Protein AF-A0A023BNR2-F1 (afdb_monomer_lite)

Sequence (180 aa):
MPTQGVTTRSQDDKINTIKATVLSVEEILIMPDDYLTTVLTVKTKTNDTLVFVDMDGFEKLVNKEITITYRLKSNQKKLIVCFDCTSYTKPIELANITSIASKIDFKLLKLKEYQEDEYITTASSLIMHTKDDKVEHFYTNIFDLIEDSTKMKSAFFNYGIITEYTPELLNRDELRLLLE

pLDDT: mean 76.31, std 17.32, range [26.5, 95.81]

Secondary structure (DSSP, 8-state):
---------SSTT-EEEEEEEEEEEEEEEETTTTEEEEEEEEEETTS-EEEESS-TT-GGGTT-EEEEEEEEEEEEEEEEEESS-TT--S-----SS----PPEEEEEEEEEEEEE-SS-TT-EEEEEEETTS-EEEEEE--HHHHHTHHHHHHS-EEEEEEEEEEEEES-HHHHHTT--

Structure (mmCIF, N/CA/C/O backbone):
data_AF-A0A023BNR2-F1
#
_entry.id   AF-A0A023BNR2-F1
#
loop_
_atom_site.group_PDB
_atom_site.id
_atom_site.type_symbol
_atom_site.label_atom_id
_atom_site.label_alt_id
_atom_site.label_comp_id
_atom_site.label_asym_id
_atom_site.label_entity_id
_atom_site.label_seq_id
_atom_site.pdbx_PDB_ins_code
_atom_site.Cartn_x
_atom_site.Cartn_y
_atom_site.Cartn_z
_atom_site.occupancy
_atom_site.B_iso_or_equiv
_atom_site.auth_seq_id
_atom_site.auth_comp_id
_atom_site.auth_asym_id
_atom_site.auth_atom_id
_atom_site.pdbx_PDB_model_num
ATOM 1 N N . MET A 1 1 ? -6.375 28.970 -29.245 1.00 34.97 1 MET A N 1
ATOM 2 C CA . MET A 1 1 ? -7.452 28.141 -28.659 1.00 34.97 1 MET A CA 1
ATOM 3 C C . MET A 1 1 ? -6.871 27.433 -27.445 1.00 34.97 1 MET A C 1
ATOM 5 O O . MET A 1 1 ? -5.843 26.791 -27.620 1.00 34.97 1 MET A O 1
ATOM 9 N N . PRO A 1 2 ? -7.416 27.610 -26.232 1.00 31.81 2 PRO A N 1
ATOM 10 C CA . PRO A 1 2 ? -6.855 26.996 -25.037 1.00 31.81 2 PRO A CA 1
ATOM 11 C C . PRO A 1 2 ? -7.392 25.567 -24.898 1.00 31.81 2 PRO A C 1
ATOM 13 O O . PRO A 1 2 ? -8.592 25.364 -24.729 1.00 31.81 2 PRO A O 1
ATOM 16 N N . THR A 1 3 ? -6.515 24.569 -24.981 1.00 29.14 3 THR A N 1
ATOM 17 C CA . THR A 1 3 ? -6.829 23.198 -24.566 1.00 29.14 3 THR A CA 1
ATOM 18 C C . THR A 1 3 ? -6.756 23.121 -23.049 1.00 29.14 3 THR A C 1
ATOM 20 O O . THR A 1 3 ? -5.714 23.362 -22.442 1.00 29.14 3 THR A O 1
ATOM 23 N N . GLN A 1 4 ? -7.915 22.841 -22.463 1.00 28.72 4 GLN A N 1
ATOM 24 C CA . GLN A 1 4 ? -8.148 22.658 -21.040 1.00 28.72 4 GLN A CA 1
ATOM 25 C C . GLN A 1 4 ? -7.232 21.564 -20.481 1.00 28.72 4 GLN A C 1
ATOM 27 O O . GLN A 1 4 ? -7.155 20.462 -21.025 1.00 28.72 4 GLN A O 1
ATOM 32 N N . GLY A 1 5 ? -6.542 21.889 -19.387 1.00 26.64 5 GLY A N 1
ATOM 33 C CA . GLY A 1 5 ? -5.801 20.923 -18.591 1.00 26.64 5 GLY A CA 1
ATOM 34 C C . GLY A 1 5 ? -6.758 19.882 -18.022 1.00 26.64 5 GLY A C 1
ATOM 35 O O . GLY A 1 5 ? -7.733 20.222 -17.354 1.00 26.64 5 GLY A O 1
ATOM 36 N N . VAL A 1 6 ? -6.475 18.614 -18.302 1.00 26.50 6 VAL A N 1
ATOM 37 C CA . VAL A 1 6 ? -7.151 17.483 -17.672 1.00 26.50 6 VAL A CA 1
ATOM 38 C C . VAL A 1 6 ? -6.765 17.492 -16.195 1.00 26.50 6 VAL A C 1
ATOM 40 O O . VAL A 1 6 ? -5.624 17.222 -15.827 1.00 26.50 6 VAL A O 1
ATOM 43 N N . THR A 1 7 ? -7.716 17.867 -15.346 1.00 30.77 7 THR A N 1
ATOM 44 C CA . THR A 1 7 ? -7.611 17.845 -13.889 1.00 30.77 7 THR A CA 1
ATOM 45 C C . THR A 1 7 ? -7.505 16.406 -13.385 1.00 30.77 7 THR A C 1
ATOM 47 O O . THR A 1 7 ? -8.514 15.729 -13.218 1.00 30.77 7 THR A O 1
ATOM 50 N N . THR A 1 8 ? -6.298 15.952 -13.055 1.00 34.06 8 THR A N 1
ATOM 51 C CA . THR A 1 8 ? -6.030 14.746 -12.244 1.00 34.06 8 THR A CA 1
ATOM 52 C C . THR A 1 8 ? -6.294 14.968 -10.745 1.00 34.06 8 THR A C 1
ATOM 54 O O . THR A 1 8 ? -5.623 14.403 -9.892 1.00 34.06 8 THR A O 1
ATOM 57 N N . ARG A 1 9 ? -7.293 15.783 -10.384 1.00 43.72 9 ARG A N 1
ATOM 58 C CA . ARG A 1 9 ? -7.776 15.914 -8.999 1.00 43.72 9 ARG A CA 1
ATOM 59 C C . ARG A 1 9 ? -9.023 15.059 -8.843 1.00 43.72 9 ARG A C 1
ATOM 61 O O . ARG A 1 9 ? -10.061 15.475 -9.343 1.00 43.72 9 ARG A O 1
ATOM 68 N N . SER A 1 10 ? -8.970 13.907 -8.169 1.00 48.34 10 SER A N 1
ATOM 69 C CA . SER A 1 10 ? -10.238 13.288 -7.729 1.00 48.34 10 SER A CA 1
ATOM 70 C C . SER A 1 10 ? -10.178 12.232 -6.618 1.00 48.34 10 SER A C 1
ATOM 72 O O . SER A 1 10 ? -11.243 11.916 -6.089 1.00 48.34 10 SER A O 1
ATOM 74 N N . GLN A 1 11 ? -9.024 11.669 -6.246 1.00 53.44 11 GLN A N 1
ATOM 75 C CA . GLN A 1 11 ? -8.970 10.685 -5.146 1.00 53.44 11 GLN A CA 1
ATOM 76 C C . GLN A 1 11 ? -8.153 11.152 -3.937 1.00 53.44 11 GLN A C 1
ATOM 78 O O . GLN A 1 11 ? -8.600 10.912 -2.819 1.00 53.44 11 GLN A O 1
ATOM 83 N N . ASP A 1 12 ? -7.066 11.903 -4.148 1.00 54.78 12 ASP A N 1
ATOM 84 C CA . ASP A 1 12 ? -6.149 12.320 -3.071 1.00 54.78 12 ASP A CA 1
ATOM 85 C C . ASP A 1 12 ? -6.789 13.207 -1.979 1.00 54.78 12 ASP A C 1
ATOM 87 O O . ASP A 1 12 ? -6.344 13.217 -0.833 1.00 54.78 12 ASP A O 1
ATOM 91 N N . ASP A 1 13 ? -7.871 13.921 -2.303 1.00 64.50 13 ASP A N 1
ATOM 92 C CA . ASP A 1 13 ? -8.526 14.866 -1.384 1.00 64.50 13 ASP A CA 1
ATOM 93 C C . ASP A 1 13 ? -9.930 14.426 -0.942 1.00 64.50 13 ASP A C 1
ATOM 95 O O . ASP A 1 13 ? -10.610 15.139 -0.196 1.00 64.50 13 ASP A O 1
ATOM 99 N N . LYS A 1 14 ? -10.410 13.262 -1.399 1.00 81.00 14 LYS A N 1
ATOM 100 C CA . LYS A 1 14 ? -11.749 12.801 -1.027 1.00 81.00 14 LYS A CA 1
ATOM 101 C C . LYS A 1 14 ? -11.722 12.246 0.395 1.00 81.00 14 LYS A C 1
ATOM 103 O O . LYS A 1 14 ? -11.146 11.189 0.649 1.00 81.00 14 LYS A O 1
ATOM 108 N N . ILE A 1 15 ? -12.408 12.937 1.300 1.00 88.19 15 ILE A N 1
ATOM 109 C CA . ILE A 1 15 ? -12.677 12.448 2.652 1.00 88.19 15 ILE A CA 1
ATOM 110 C C . ILE A 1 15 ? -13.777 11.387 2.573 1.00 88.19 15 ILE A C 1
ATOM 112 O O . ILE A 1 15 ? -14.849 11.620 2.010 1.00 88.19 15 ILE A O 1
ATOM 116 N N . ASN A 1 16 ? -13.498 10.214 3.131 1.00 87.06 16 ASN A N 1
ATOM 117 C CA . ASN A 1 16 ? -14.424 9.097 3.231 1.00 87.06 16 ASN A CA 1
ATOM 118 C C . ASN A 1 16 ? -14.715 8.835 4.709 1.00 87.06 16 ASN A C 1
ATOM 120 O O . ASN A 1 16 ? -13.797 8.805 5.524 1.00 87.06 16 ASN A O 1
ATOM 124 N N . THR A 1 17 ? -15.981 8.599 5.037 1.00 91.75 17 THR A N 1
ATOM 125 C CA . THR A 1 17 ? -16.408 8.181 6.376 1.00 91.75 17 THR A CA 1
ATOM 126 C C . THR A 1 17 ? -17.142 6.856 6.258 1.00 91.75 17 THR A C 1
ATOM 128 O O . THR A 1 17 ? -18.091 6.738 5.482 1.00 91.75 17 THR A O 1
ATOM 131 N N . ILE A 1 18 ? -16.699 5.847 7.007 1.00 91.81 18 ILE A N 1
ATOM 132 C CA . ILE A 1 18 ? -17.227 4.486 6.924 1.00 91.81 18 ILE A CA 1
ATOM 133 C C . ILE A 1 18 ? -17.318 3.833 8.301 1.00 91.81 18 ILE A C 1
ATOM 135 O O . ILE A 1 18 ? -16.520 4.105 9.192 1.00 91.81 18 ILE A O 1
ATOM 139 N N . LYS A 1 19 ? -18.292 2.937 8.467 1.00 93.25 19 LYS A N 1
ATOM 140 C CA . LYS A 1 19 ? -18.335 2.011 9.601 1.00 93.25 19 LYS A CA 1
ATOM 141 C C . LYS A 1 19 ? -17.523 0.764 9.281 1.00 93.25 19 LYS A C 1
ATOM 143 O O . LYS A 1 19 ? -17.758 0.141 8.242 1.00 93.25 19 LYS A O 1
ATOM 148 N N . ALA A 1 20 ? -16.621 0.392 10.177 1.00 93.25 20 ALA A N 1
ATOM 149 C CA . ALA A 1 20 ? -15.759 -0.768 10.011 1.00 93.25 20 ALA A CA 1
ATOM 150 C C . ALA A 1 20 ? -15.558 -1.501 11.343 1.00 93.25 20 ALA A C 1
ATOM 152 O O . ALA A 1 20 ? -15.631 -0.898 12.412 1.00 93.25 20 ALA A O 1
ATOM 153 N N . THR A 1 21 ? -15.309 -2.803 11.274 1.00 95.38 21 THR A N 1
ATOM 154 C CA . THR A 1 21 ? -14.975 -3.635 12.434 1.00 95.38 21 THR A CA 1
ATOM 155 C C . THR A 1 21 ? -13.465 -3.734 12.558 1.00 95.38 21 THR A C 1
ATOM 157 O O . THR A 1 21 ? -12.805 -4.093 11.585 1.00 95.38 21 THR A O 1
ATOM 160 N N . VAL A 1 22 ? -12.915 -3.447 13.737 1.00 94.31 22 VAL A N 1
ATOM 161 C CA . VAL A 1 22 ? -11.481 -3.640 13.995 1.00 94.31 22 VAL A CA 1
ATOM 162 C C . VAL A 1 22 ? -11.182 -5.134 14.074 1.00 94.31 22 VAL A C 1
ATOM 164 O O . VAL A 1 22 ? -11.772 -5.842 14.890 1.00 94.31 22 VAL A O 1
ATOM 167 N N . LEU A 1 23 ? -10.279 -5.604 13.220 1.00 92.44 23 LEU A N 1
ATOM 168 C CA . LEU A 1 23 ? -9.839 -6.995 13.169 1.00 92.44 23 LEU A CA 1
ATOM 169 C C . LEU A 1 23 ? -8.644 -7.239 14.088 1.00 92.44 23 LEU A C 1
ATOM 171 O O . LEU A 1 23 ? -8.657 -8.193 14.859 1.00 92.44 23 LEU A O 1
ATOM 175 N N . SER A 1 24 ? -7.634 -6.376 14.016 1.00 92.44 24 SER A N 1
ATOM 176 C CA . SER A 1 24 ? -6.401 -6.508 14.791 1.00 92.44 24 SER A CA 1
ATOM 177 C C . SER A 1 24 ? -5.736 -5.152 15.013 1.00 92.44 24 SER A C 1
ATOM 179 O O . SER A 1 24 ? -6.009 -4.185 14.294 1.00 92.44 24 SER A O 1
ATOM 181 N N . VAL A 1 25 ? -4.881 -5.098 16.032 1.00 91.69 25 VAL A N 1
ATOM 182 C CA . VAL A 1 25 ? -3.924 -4.019 16.294 1.00 91.69 25 VAL A CA 1
ATOM 183 C C . VAL A 1 25 ? -2.616 -4.706 16.667 1.00 91.69 25 VAL A C 1
ATOM 185 O O . VAL A 1 25 ? -2.539 -5.321 17.727 1.00 91.69 25 VAL A O 1
ATOM 188 N N . GLU A 1 26 ? -1.646 -4.705 15.757 1.00 91.31 26 GLU A N 1
ATOM 189 C CA . GLU A 1 26 ? -0.438 -5.536 15.853 1.00 91.31 26 GLU A CA 1
ATOM 190 C C . GLU A 1 26 ? 0.795 -4.765 15.387 1.00 91.31 26 GLU A C 1
ATOM 192 O O . GLU A 1 26 ? 0.703 -3.925 14.496 1.00 91.31 26 GLU A O 1
ATOM 197 N N . GLU A 1 27 ? 1.954 -5.049 15.972 1.00 86.50 27 GLU A N 1
ATOM 198 C CA . GLU A 1 27 ? 3.226 -4.505 15.502 1.00 86.50 27 GLU A CA 1
ATOM 199 C C . GLU A 1 27 ? 3.659 -5.226 14.216 1.00 86.50 27 GLU A C 1
ATOM 201 O O . GLU A 1 27 ? 3.732 -6.456 14.174 1.00 86.50 27 GLU A O 1
ATOM 206 N N . ILE A 1 28 ? 3.913 -4.465 13.150 1.00 79.38 28 ILE A N 1
ATOM 207 C CA . ILE A 1 28 ? 4.272 -4.981 11.827 1.00 79.38 28 ILE A CA 1
ATOM 208 C C . ILE A 1 28 ? 5.469 -4.197 11.289 1.00 79.38 28 ILE A C 1
ATOM 210 O O . ILE A 1 28 ? 5.536 -2.971 11.389 1.00 79.38 28 ILE A O 1
ATOM 214 N N . LEU A 1 29 ? 6.412 -4.917 10.682 1.00 67.25 29 LEU A N 1
ATOM 215 C CA . LEU A 1 29 ? 7.490 -4.329 9.894 1.00 67.25 29 LEU A CA 1
ATOM 216 C C . LEU A 1 29 ? 6.950 -3.913 8.518 1.00 67.25 29 LEU A C 1
ATOM 218 O O . LEU A 1 29 ? 6.542 -4.763 7.722 1.00 67.25 29 LEU A O 1
ATOM 222 N N . ILE A 1 30 ? 6.941 -2.612 8.232 1.00 65.19 30 ILE A N 1
ATOM 223 C CA . ILE A 1 30 ? 6.475 -2.070 6.953 1.00 65.19 30 ILE A CA 1
ATOM 224 C C . ILE A 1 30 ? 7.644 -1.995 5.974 1.00 65.19 30 ILE A C 1
ATOM 226 O O . ILE A 1 30 ? 8.552 -1.180 6.123 1.00 65.19 30 ILE A O 1
ATOM 230 N N . MET A 1 31 ? 7.590 -2.828 4.936 1.00 55.91 31 MET A N 1
ATOM 231 C CA . MET A 1 31 ? 8.579 -2.850 3.855 1.00 55.91 31 MET A CA 1
ATOM 232 C C . MET A 1 31 ? 8.128 -1.949 2.691 1.00 55.91 31 MET A C 1
ATOM 2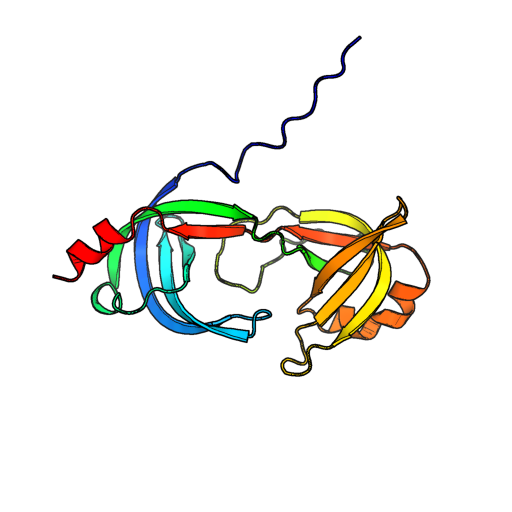34 O O . MET A 1 31 ? 6.929 -1.920 2.392 1.00 55.91 31 MET A O 1
ATOM 238 N N . PRO A 1 32 ? 9.040 -1.240 1.995 1.00 47.69 32 PRO A N 1
ATOM 239 C CA . PRO A 1 32 ? 10.505 -1.271 2.119 1.00 47.69 32 PRO A CA 1
ATOM 240 C C . PRO A 1 32 ? 11.089 -0.175 3.035 1.00 47.69 32 PRO A C 1
ATOM 242 O O . PRO A 1 32 ? 12.257 0.159 2.913 1.00 47.69 32 PRO A O 1
ATOM 245 N N . ASP A 1 33 ? 10.287 0.471 3.888 1.00 52.75 33 ASP A N 1
ATOM 246 C CA . ASP A 1 33 ? 10.792 1.556 4.754 1.00 52.75 33 ASP A CA 1
ATOM 247 C C . ASP A 1 33 ? 11.513 1.051 6.012 1.00 52.75 33 ASP A C 1
ATOM 249 O O . ASP A 1 33 ? 11.948 1.870 6.820 1.00 52.75 33 ASP A O 1
ATOM 253 N N . ASP A 1 34 ? 11.597 -0.272 6.202 1.00 55.97 34 ASP A N 1
ATOM 254 C CA . ASP A 1 34 ? 12.143 -0.942 7.389 1.00 55.97 34 ASP A CA 1
ATOM 255 C C . ASP A 1 34 ? 11.683 -0.301 8.704 1.00 55.97 34 ASP A C 1
ATOM 257 O O . ASP A 1 34 ? 12.424 -0.156 9.679 1.00 55.97 34 ASP A O 1
ATOM 261 N N . TYR A 1 35 ? 10.411 0.096 8.720 1.00 66.31 35 TYR A N 1
ATOM 262 C CA . TYR A 1 35 ? 9.798 0.811 9.823 1.00 66.31 35 TYR A CA 1
ATOM 263 C C . TYR A 1 35 ? 8.875 -0.129 10.592 1.00 66.31 35 TYR A C 1
ATOM 265 O O . TYR A 1 35 ? 7.841 -0.566 10.082 1.00 66.31 35 TYR A O 1
ATOM 273 N N . LEU A 1 36 ? 9.268 -0.461 11.822 1.00 77.19 36 LEU A N 1
ATOM 274 C CA . LEU A 1 36 ? 8.429 -1.198 12.759 1.00 77.19 36 LEU A CA 1
ATOM 275 C C . LEU A 1 36 ? 7.395 -0.237 13.353 1.00 77.19 36 LEU A C 1
ATOM 277 O O . LEU A 1 36 ? 7.758 0.776 13.953 1.00 77.19 36 LEU A O 1
ATOM 281 N N . THR A 1 37 ? 6.112 -0.538 13.170 1.00 84.06 37 THR A N 1
ATOM 282 C CA . THR A 1 37 ? 5.016 0.289 13.691 1.00 84.06 37 THR A CA 1
ATOM 283 C C . THR A 1 37 ? 3.808 -0.560 14.056 1.00 84.06 37 THR A C 1
ATOM 285 O O . THR A 1 37 ? 3.631 -1.668 13.553 1.00 84.06 37 THR A O 1
ATOM 288 N N . THR A 1 38 ? 2.951 -0.036 14.928 1.00 86.06 38 THR A N 1
ATOM 289 C CA . THR A 1 38 ? 1.677 -0.665 15.271 1.00 86.06 38 THR A CA 1
ATOM 290 C C . THR A 1 38 ? 0.638 -0.364 14.204 1.00 86.06 38 THR A C 1
ATOM 292 O O . THR A 1 38 ? 0.429 0.777 13.795 1.00 86.06 38 THR A O 1
ATOM 295 N N . VAL A 1 39 ? -0.067 -1.397 13.783 1.00 88.75 39 VAL A N 1
ATOM 296 C CA . VAL A 1 39 ? -0.946 -1.382 12.633 1.00 88.75 39 VAL A CA 1
ATOM 297 C C . VAL A 1 39 ? -2.343 -1.813 13.049 1.00 88.75 39 VAL A C 1
ATOM 299 O O . VAL A 1 39 ? -2.543 -2.927 13.523 1.00 88.75 39 VAL A O 1
ATOM 302 N N . LEU A 1 40 ? -3.326 -0.937 12.842 1.00 90.06 40 LEU A N 1
ATOM 303 C CA . LEU A 1 40 ? -4.737 -1.245 13.048 1.00 90.06 40 LEU A CA 1
ATOM 304 C C . LEU A 1 40 ? -5.362 -1.694 11.734 1.00 90.06 40 LEU A C 1
ATOM 306 O O . LEU A 1 40 ? -5.461 -0.908 10.792 1.00 90.06 40 LEU A O 1
ATOM 310 N N . THR A 1 41 ? -5.845 -2.931 11.706 1.00 90.81 41 THR A N 1
ATOM 311 C CA . THR A 1 41 ? -6.563 -3.511 10.571 1.00 90.81 41 THR A CA 1
ATOM 312 C C . THR A 1 41 ? -8.058 -3.460 10.825 1.00 90.81 41 THR A C 1
ATOM 314 O O . THR A 1 41 ? -8.537 -3.926 11.859 1.00 90.81 41 THR A O 1
ATOM 317 N N . VAL A 1 42 ? -8.826 -2.944 9.870 1.00 90.25 42 VAL A N 1
ATOM 318 C CA . VAL A 1 42 ? -10.291 -2.933 9.917 1.00 90.25 42 VAL A CA 1
ATOM 319 C C . VAL A 1 42 ? -10.906 -3.559 8.683 1.00 90.25 42 VAL A C 1
ATOM 321 O O . VAL A 1 42 ? -10.357 -3.499 7.587 1.00 90.25 42 VAL A O 1
ATOM 324 N N . LYS A 1 43 ? -12.116 -4.076 8.861 1.00 89.88 43 LYS A N 1
ATOM 325 C CA . LYS A 1 43 ? -12.964 -4.606 7.805 1.00 89.88 43 LYS A CA 1
ATOM 326 C C . LYS A 1 43 ? -14.187 -3.728 7.604 1.00 89.88 43 LYS A C 1
ATOM 328 O O . LYS A 1 43 ? -14.960 -3.507 8.538 1.00 89.88 43 LYS A O 1
ATOM 333 N N . THR A 1 44 ? -14.388 -3.236 6.392 1.00 85.81 44 THR A N 1
ATOM 334 C CA . THR A 1 44 ? -15.564 -2.448 6.021 1.00 85.81 44 THR A CA 1
ATOM 335 C C . THR A 1 44 ? -16.782 -3.349 5.785 1.00 85.81 44 THR A C 1
ATOM 337 O O . THR A 1 44 ? -16.681 -4.571 5.642 1.00 85.81 44 THR A O 1
ATOM 340 N N . LYS A 1 45 ? -17.970 -2.741 5.676 1.00 80.31 45 LYS A N 1
ATOM 341 C CA . LYS A 1 45 ? -19.214 -3.462 5.340 1.00 80.31 45 LYS A CA 1
ATOM 342 C C . LYS A 1 45 ? -19.221 -4.069 3.935 1.00 80.31 45 LYS A C 1
ATOM 344 O O . LYS A 1 45 ? -19.985 -4.994 3.689 1.00 80.31 45 LYS A O 1
ATOM 349 N N . THR A 1 46 ? -18.377 -3.569 3.037 1.00 77.44 46 THR A N 1
ATOM 350 C CA . THR A 1 46 ? -18.179 -4.106 1.684 1.00 77.44 46 THR A CA 1
ATOM 351 C C . THR A 1 46 ? -17.146 -5.231 1.642 1.00 77.44 46 THR A C 1
ATOM 353 O O . THR A 1 46 ? -16.811 -5.694 0.560 1.00 77.44 46 THR A O 1
ATOM 356 N N . ASN A 1 47 ? -16.700 -5.723 2.809 1.00 71.19 47 ASN A N 1
ATOM 357 C CA . ASN A 1 47 ? -15.676 -6.761 2.952 1.00 71.19 47 ASN A CA 1
ATOM 358 C C . ASN A 1 47 ? -14.279 -6.304 2.494 1.00 71.19 47 ASN A C 1
ATOM 360 O O . ASN A 1 47 ? -13.406 -7.145 2.299 1.00 71.19 47 ASN A O 1
ATOM 364 N N . ASP A 1 48 ? -14.066 -4.989 2.382 1.00 76.06 48 ASP A N 1
ATOM 365 C CA . ASP A 1 48 ? -12.746 -4.419 2.142 1.00 76.06 48 ASP A CA 1
ATOM 366 C C . ASP A 1 48 ? -11.950 -4.352 3.444 1.00 76.06 48 ASP A C 1
ATOM 368 O O . ASP A 1 48 ? -12.519 -4.140 4.519 1.00 76.06 48 ASP A O 1
ATOM 372 N N . THR A 1 49 ? -10.633 -4.469 3.345 1.00 81.00 49 THR A N 1
ATOM 373 C CA . THR A 1 49 ? -9.713 -4.281 4.464 1.00 81.00 49 THR A CA 1
ATOM 374 C C . THR A 1 49 ? -9.009 -2.937 4.316 1.00 81.00 49 THR A C 1
ATOM 376 O O . THR A 1 49 ? -8.423 -2.651 3.269 1.00 81.00 49 THR A O 1
ATOM 379 N N . LEU A 1 50 ? -9.070 -2.111 5.361 1.00 84.31 50 LEU A N 1
ATOM 380 C CA . LEU A 1 50 ? -8.270 -0.893 5.491 1.00 84.31 50 LEU A CA 1
ATOM 381 C C . LEU A 1 50 ? -7.312 -1.066 6.651 1.00 84.31 50 LEU A C 1
ATOM 383 O O . LEU A 1 50 ? -7.640 -1.720 7.640 1.00 84.31 50 LEU A O 1
ATOM 387 N N . VAL A 1 51 ? -6.155 -0.439 6.551 1.00 86.19 51 VAL A N 1
ATOM 388 C CA . VAL A 1 51 ? -5.136 -0.565 7.571 1.00 86.19 51 VAL A CA 1
ATOM 389 C C . VAL A 1 51 ? -4.461 0.775 7.793 1.00 86.19 51 VAL A C 1
ATOM 391 O O . VAL A 1 51 ? -4.138 1.484 6.842 1.00 86.19 51 VAL A O 1
ATOM 394 N N . PHE A 1 52 ? -4.267 1.106 9.064 1.00 86.56 52 PHE A N 1
ATOM 395 C CA . PHE A 1 52 ? -3.751 2.383 9.530 1.00 86.56 52 PHE A CA 1
ATOM 396 C C . PHE A 1 52 ? -2.512 2.146 10.391 1.00 86.56 52 PHE A C 1
ATOM 398 O O . PHE A 1 52 ? -2.542 1.303 11.286 1.00 86.56 52 PHE A O 1
ATOM 405 N N . VAL A 1 53 ? -1.437 2.881 10.116 1.00 86.44 53 VAL A N 1
ATOM 406 C CA . VAL A 1 53 ? -0.156 2.789 10.836 1.00 86.44 53 VAL A CA 1
ATOM 407 C C . VAL A 1 53 ? -0.127 3.688 12.075 1.00 86.44 53 VAL A C 1
ATOM 409 O O . VAL A 1 53 ? -0.982 4.562 12.246 1.00 86.44 53 VAL A O 1
ATOM 412 N N . ASP A 1 54 ? 0.875 3.480 12.926 1.00 86.94 54 ASP A N 1
ATOM 413 C CA . ASP A 1 54 ? 1.116 4.188 14.183 1.00 86.94 54 ASP A CA 1
ATOM 414 C C . ASP A 1 54 ? -0.034 4.070 15.182 1.00 86.94 54 ASP A C 1
ATOM 416 O O . ASP A 1 54 ? -0.336 5.023 15.890 1.00 86.94 54 ASP A O 1
ATOM 420 N N . MET A 1 55 ? -0.722 2.934 15.249 1.00 92.00 55 MET A N 1
ATOM 421 C CA . MET A 1 55 ? -1.951 2.752 16.035 1.00 92.00 55 MET A CA 1
ATOM 422 C C . MET A 1 55 ? -1.723 2.124 17.415 1.00 92.00 55 MET A C 1
ATOM 424 O O . MET A 1 55 ? -2.582 1.409 17.926 1.00 92.00 55 MET A O 1
ATOM 428 N N . ASP A 1 56 ? -0.584 2.431 18.031 1.00 90.62 56 ASP A N 1
ATOM 429 C CA . ASP A 1 56 ? -0.271 2.038 19.406 1.00 90.62 56 ASP A CA 1
ATOM 430 C C . ASP A 1 56 ? -1.342 2.534 20.396 1.00 90.62 56 ASP A C 1
ATOM 432 O O . ASP A 1 56 ? -1.805 3.684 20.315 1.00 90.62 56 ASP A O 1
ATOM 436 N N . GLY A 1 57 ? -1.764 1.647 21.302 1.00 91.69 57 GLY A N 1
ATOM 437 C CA . GLY A 1 57 ? -2.760 1.923 22.340 1.00 91.69 57 GLY A CA 1
ATOM 438 C C . GLY A 1 57 ? -4.219 1.708 21.921 1.00 91.69 57 GLY A C 1
ATOM 439 O O . GLY A 1 57 ? -5.128 1.987 22.709 1.00 91.69 57 GLY A O 1
ATOM 440 N N . PHE A 1 58 ? -4.480 1.230 20.699 1.00 95.00 58 PHE A N 1
ATOM 441 C CA . PHE A 1 58 ? -5.837 0.985 20.190 1.00 95.00 58 PHE A CA 1
ATOM 442 C C . PHE A 1 58 ? -6.310 -0.475 20.321 1.00 95.00 58 PHE A C 1
ATOM 444 O O . PHE A 1 58 ? -7.391 -0.820 19.838 1.00 95.00 58 PHE A O 1
ATOM 451 N N . GLU A 1 59 ? -5.568 -1.338 21.016 1.00 94.56 59 GLU A N 1
ATOM 452 C CA . GLU A 1 59 ? -5.821 -2.786 21.127 1.00 94.56 59 GLU A CA 1
ATOM 453 C C . GLU A 1 59 ? -7.197 -3.088 21.743 1.00 94.56 59 GLU A C 1
ATOM 455 O O . GLU A 1 59 ? -7.863 -4.059 21.386 1.00 94.56 59 GLU A O 1
ATOM 460 N N . LYS A 1 60 ? -7.693 -2.203 22.617 1.00 94.38 60 LYS A N 1
ATOM 461 C CA . LYS A 1 60 ? -9.037 -2.309 23.216 1.00 94.38 60 LYS A CA 1
ATOM 462 C C . LYS A 1 60 ? -10.186 -2.145 22.213 1.00 94.38 60 LYS A C 1
ATOM 464 O O . LYS A 1 60 ? -11.348 -2.340 22.590 1.00 94.38 60 LYS A O 1
ATOM 469 N N . LEU A 1 61 ? -9.907 -1.722 20.979 1.00 95.25 61 LEU A N 1
ATOM 470 C CA . LEU A 1 61 ? -10.917 -1.609 19.927 1.00 95.25 61 LEU A CA 1
ATOM 471 C C . LEU A 1 61 ? -11.096 -2.893 19.123 1.00 95.25 61 LEU A C 1
ATOM 473 O O . LEU A 1 61 ? -12.067 -2.970 18.376 1.00 95.25 61 LEU A O 1
ATOM 477 N N . VAL A 1 62 ? -10.228 -3.898 19.281 1.00 95.62 62 VAL A N 1
ATOM 478 C CA . VAL A 1 62 ? -10.344 -5.179 18.569 1.00 95.62 62 VAL A CA 1
ATOM 479 C C . VAL A 1 62 ? -11.744 -5.778 18.763 1.00 95.62 62 VAL A C 1
ATOM 481 O O . VAL A 1 62 ? -12.288 -5.796 19.868 1.00 95.62 62 VAL A O 1
ATOM 484 N N . ASN A 1 63 ? -12.342 -6.245 17.663 1.00 95.44 63 ASN A N 1
ATOM 485 C CA . ASN A 1 63 ? -13.721 -6.734 17.543 1.00 95.44 63 ASN A CA 1
ATOM 486 C C . ASN A 1 63 ? -14.842 -5.689 17.730 1.00 95.44 63 ASN A C 1
ATOM 488 O O . ASN A 1 63 ? -16.018 -6.059 17.703 1.00 95.44 63 ASN A O 1
ATOM 492 N N . LYS A 1 64 ? -14.538 -4.392 17.882 1.00 95.31 64 LYS A N 1
ATOM 493 C CA . LYS A 1 64 ? -15.559 -3.328 17.950 1.00 95.31 64 LYS A CA 1
ATOM 494 C C . LYS A 1 64 ? -15.873 -2.751 16.565 1.00 95.31 64 LYS A C 1
ATOM 496 O O . LYS A 1 64 ? -14.998 -2.652 15.705 1.00 95.31 64 LYS A O 1
ATOM 501 N N . GLU A 1 65 ? -17.129 -2.343 16.352 1.00 95.81 65 GLU A N 1
ATOM 502 C CA . GLU A 1 65 ? -17.509 -1.484 15.217 1.00 95.81 65 GLU A CA 1
ATOM 503 C C . GLU A 1 65 ? -17.151 -0.033 15.561 1.00 95.81 65 GLU A C 1
ATOM 505 O O . GLU A 1 65 ? -17.580 0.489 16.591 1.00 95.81 65 GLU A O 1
ATOM 510 N N . ILE A 1 66 ? -16.390 0.621 14.688 1.00 95.00 66 ILE A N 1
ATOM 511 C CA . ILE A 1 66 ? -15.988 2.021 14.815 1.00 95.00 66 ILE A CA 1
ATOM 512 C C . ILE A 1 66 ? -16.348 2.801 13.551 1.00 95.00 66 ILE A C 1
ATOM 514 O O . ILE A 1 66 ? -16.505 2.235 12.466 1.00 95.00 66 ILE A O 1
ATOM 518 N N . THR A 1 67 ? -16.492 4.118 13.694 1.00 95.19 67 THR A N 1
ATOM 519 C CA . THR A 1 67 ? -16.619 5.022 12.546 1.00 95.19 67 THR A CA 1
ATOM 520 C C . THR A 1 67 ? -15.247 5.591 12.229 1.00 95.19 67 THR A C 1
ATOM 522 O O . THR A 1 67 ? -14.625 6.224 13.076 1.00 95.19 67 THR A O 1
ATOM 525 N N . ILE A 1 68 ? -14.782 5.358 11.010 1.00 92.88 68 ILE A N 1
ATOM 526 C CA . ILE A 1 68 ? -13.473 5.779 10.525 1.00 92.88 68 ILE A CA 1
ATOM 527 C C . ILE A 1 68 ? -13.685 6.865 9.493 1.00 92.88 68 ILE A C 1
ATOM 529 O O . ILE A 1 68 ? -14.413 6.665 8.520 1.00 92.88 68 ILE A O 1
ATOM 533 N N . THR A 1 69 ? -13.007 7.986 9.689 1.00 93.62 69 THR A N 1
ATOM 534 C CA . THR A 1 69 ? -12.898 9.045 8.693 1.00 93.62 69 THR A CA 1
ATOM 535 C C . THR A 1 69 ? -11.469 9.069 8.185 1.00 93.62 69 THR A C 1
ATOM 537 O O . THR A 1 69 ? -10.535 9.209 8.971 1.00 93.62 69 THR A O 1
ATOM 540 N N . TYR A 1 70 ? -11.289 8.907 6.878 1.00 89.06 70 TYR A N 1
ATOM 541 C CA . TYR A 1 70 ? -9.975 8.813 6.254 1.00 89.06 70 TYR A CA 1
ATOM 542 C C . TYR A 1 70 ? -9.945 9.497 4.889 1.00 89.06 70 TYR A C 1
ATOM 544 O O . TYR A 1 70 ? -10.975 9.662 4.230 1.00 89.06 70 TYR A O 1
ATOM 552 N N . ARG A 1 71 ? -8.748 9.853 4.430 1.00 87.69 71 ARG A N 1
ATOM 553 C CA . ARG A 1 71 ? -8.493 10.181 3.019 1.00 87.69 71 ARG A CA 1
ATOM 554 C C . ARG A 1 71 ? -7.401 9.275 2.478 1.00 87.69 71 ARG A C 1
ATOM 556 O O . ARG A 1 71 ? -6.540 8.835 3.232 1.00 87.69 71 ARG A O 1
ATOM 563 N N . LEU A 1 72 ? -7.440 8.986 1.186 1.00 79.62 72 LEU A N 1
ATOM 564 C CA . LEU A 1 72 ? -6.363 8.252 0.536 1.00 79.62 72 LEU A CA 1
ATOM 565 C C . LEU A 1 72 ? -5.287 9.241 0.133 1.00 79.62 72 LEU A C 1
ATOM 567 O O . LEU A 1 72 ? -5.570 10.168 -0.613 1.00 79.62 72 LEU A O 1
ATOM 571 N N . LYS A 1 73 ? -4.068 9.045 0.622 1.00 74.81 73 LYS A N 1
ATOM 572 C CA . LYS A 1 73 ? -2.905 9.787 0.149 1.00 74.81 73 LYS A CA 1
ATOM 573 C C . LYS A 1 73 ? -2.124 8.906 -0.802 1.00 74.81 73 LYS A C 1
ATOM 575 O O . LYS A 1 73 ? -1.742 7.801 -0.421 1.00 74.81 73 LYS A O 1
ATOM 580 N N . SER A 1 74 ? -1.841 9.396 -2.006 1.00 70.25 74 SER A N 1
ATOM 581 C CA . SER A 1 74 ? -0.764 8.811 -2.798 1.00 70.25 74 SER A CA 1
ATOM 582 C C . SER A 1 74 ? 0.530 8.884 -1.985 1.00 70.25 74 SER A C 1
ATOM 584 O O . SER A 1 74 ? 0.97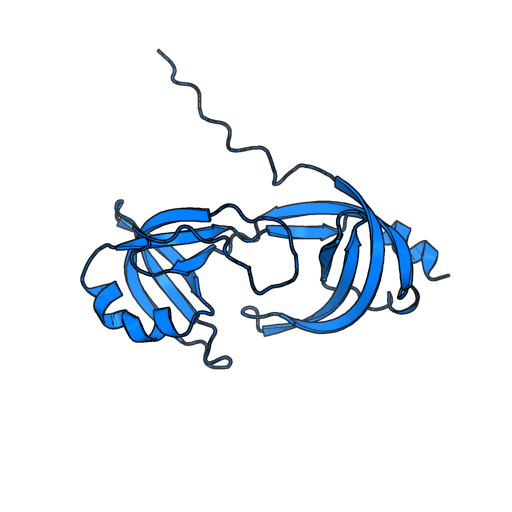2 9.972 -1.609 1.00 70.25 74 SER A O 1
ATOM 586 N N . ASN A 1 75 ? 1.139 7.735 -1.702 1.00 64.19 75 ASN A N 1
ATOM 587 C CA . ASN A 1 75 ? 2.398 7.678 -0.954 1.00 64.19 75 ASN A CA 1
ATOM 588 C C . ASN A 1 75 ? 3.616 8.011 -1.846 1.00 64.19 75 ASN A C 1
ATOM 590 O O . ASN A 1 75 ? 4.757 7.881 -1.414 1.00 64.19 75 ASN A O 1
ATOM 594 N N . GLN A 1 76 ? 3.370 8.436 -3.0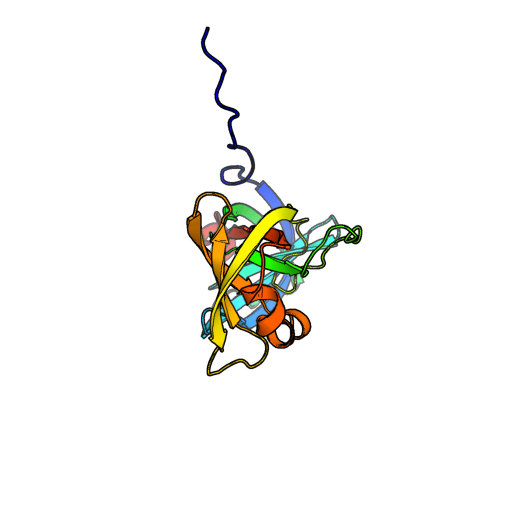95 1.00 62.88 76 GLN A N 1
ATOM 595 C CA . GLN A 1 76 ? 4.347 8.720 -4.152 1.00 62.88 76 GLN A CA 1
ATOM 596 C C . GLN A 1 76 ? 5.253 7.544 -4.546 1.00 62.88 76 GLN A C 1
ATOM 598 O O . GLN A 1 76 ? 6.021 7.674 -5.506 1.00 62.88 76 GLN A O 1
ATOM 603 N N . LYS A 1 77 ? 5.139 6.390 -3.882 1.00 68.75 77 LYS A N 1
ATOM 604 C CA . LYS A 1 77 ? 5.841 5.169 -4.253 1.00 68.75 77 LYS A CA 1
ATOM 605 C C . LYS A 1 77 ? 5.121 4.516 -5.421 1.00 68.75 77 LYS A C 1
ATOM 607 O O . LYS A 1 77 ? 3.893 4.436 -5.490 1.00 68.75 77 LYS A O 1
ATOM 612 N N . LYS A 1 78 ? 5.924 4.111 -6.397 1.00 78.69 78 LYS A N 1
ATOM 613 C CA . LYS A 1 78 ? 5.467 3.511 -7.644 1.00 78.69 78 LYS A CA 1
ATOM 614 C C . LYS A 1 78 ? 5.977 2.084 -7.682 1.00 78.69 78 LYS A C 1
ATOM 616 O O . LYS A 1 78 ? 7.180 1.872 -7.838 1.00 78.69 78 LYS A O 1
ATOM 621 N N . LEU A 1 79 ? 5.068 1.132 -7.534 1.00 79.50 79 LEU A N 1
ATOM 622 C CA . LEU A 1 79 ? 5.386 -0.288 -7.583 1.00 79.50 79 LEU A CA 1
ATOM 623 C C . LEU A 1 79 ? 5.348 -0.762 -9.040 1.00 79.50 79 LEU A C 1
ATOM 625 O O . LEU A 1 79 ? 4.332 -0.591 -9.718 1.00 79.50 79 LEU A O 1
ATOM 629 N N . ILE A 1 80 ? 6.439 -1.344 -9.533 1.00 81.25 80 ILE A N 1
ATOM 630 C CA . ILE A 1 80 ? 6.449 -2.076 -10.803 1.00 81.25 80 ILE A CA 1
ATOM 631 C C . ILE A 1 80 ? 5.997 -3.504 -10.526 1.00 81.25 80 ILE A C 1
ATOM 633 O O . ILE A 1 80 ? 6.497 -4.161 -9.619 1.00 81.25 80 ILE A O 1
ATOM 637 N N . VAL A 1 81 ? 5.060 -3.980 -11.341 1.00 76.69 81 VAL A N 1
ATOM 638 C CA . VAL A 1 81 ? 4.365 -5.254 -11.101 1.00 76.69 81 VAL A CA 1
ATOM 639 C C . VAL A 1 81 ? 4.436 -6.240 -12.265 1.00 76.69 81 VAL A C 1
ATOM 641 O O . VAL A 1 81 ? 3.972 -7.370 -12.147 1.00 76.69 81 VAL A O 1
ATOM 644 N N . CYS A 1 82 ? 5.013 -5.842 -13.399 1.00 76.12 82 CYS A N 1
ATOM 645 C CA . CYS A 1 82 ? 5.231 -6.739 -14.532 1.00 76.12 82 CYS A CA 1
ATOM 646 C C . CYS A 1 82 ? 6.278 -6.181 -15.509 1.00 76.12 82 CYS A C 1
ATOM 648 O O . CYS A 1 82 ? 6.424 -4.964 -15.648 1.00 76.12 82 CYS A O 1
ATOM 650 N N . PHE A 1 83 ? 6.975 -7.089 -16.197 1.00 74.69 83 PHE A N 1
ATOM 651 C CA . PHE A 1 83 ? 7.911 -6.818 -17.288 1.00 74.69 83 PHE A CA 1
ATOM 652 C C . PHE A 1 83 ? 7.208 -7.088 -18.623 1.00 74.69 83 PHE A C 1
ATOM 654 O O . PHE A 1 83 ? 6.576 -8.127 -18.789 1.00 74.69 83 PHE A O 1
ATOM 661 N N . ASP A 1 84 ? 7.295 -6.134 -19.550 1.00 76.00 84 ASP A N 1
ATOM 662 C CA . ASP A 1 84 ? 6.670 -6.174 -20.881 1.00 76.00 84 ASP A CA 1
ATOM 663 C C . ASP A 1 84 ? 5.187 -6.608 -20.890 1.00 76.00 84 ASP A C 1
ATOM 665 O O . ASP A 1 84 ? 4.769 -7.577 -21.524 1.00 76.00 84 ASP A O 1
ATOM 669 N N . CYS A 1 85 ? 4.356 -5.855 -20.171 1.00 72.50 85 CYS A N 1
ATOM 670 C CA . CYS A 1 85 ? 2.971 -6.191 -19.834 1.00 72.50 85 CYS A CA 1
ATOM 671 C C . CYS A 1 85 ? 1.967 -6.035 -20.984 1.00 72.50 85 CYS A C 1
ATOM 673 O O . CYS A 1 85 ? 0.785 -5.786 -20.744 1.00 72.50 85 CYS A O 1
ATOM 675 N N . THR A 1 86 ? 2.397 -6.177 -22.237 1.00 63.38 86 THR A N 1
ATOM 676 C CA . THR A 1 86 ? 1.512 -6.142 -23.417 1.00 63.38 86 THR A CA 1
ATOM 677 C C . THR A 1 86 ? 0.395 -7.200 -23.372 1.00 63.38 86 THR A C 1
ATOM 679 O O . THR A 1 86 ? -0.578 -7.091 -24.114 1.00 63.38 86 THR A O 1
ATOM 682 N N . SER A 1 87 ? 0.495 -8.180 -22.466 1.00 51.09 87 SER A N 1
ATOM 683 C CA . SER A 1 87 ? -0.443 -9.291 -22.256 1.00 51.09 87 SER A CA 1
ATOM 684 C C . SER A 1 87 ? -1.099 -9.340 -20.863 1.00 51.09 87 SER A C 1
ATOM 686 O O . SER A 1 87 ? -1.882 -10.252 -20.590 1.00 51.09 87 SER A O 1
ATOM 688 N N . TYR A 1 88 ? -0.809 -8.394 -19.961 1.00 53.75 88 TYR A N 1
ATOM 689 C CA . TYR A 1 88 ? -1.272 -8.472 -18.570 1.00 53.75 88 TYR A CA 1
ATOM 690 C C . TYR A 1 88 ? -2.719 -7.969 -18.426 1.00 53.75 88 TYR A C 1
ATOM 692 O O . TYR A 1 88 ? -2.977 -6.769 -18.472 1.00 53.75 88 TYR A O 1
ATOM 700 N N . THR A 1 89 ? -3.676 -8.885 -18.246 1.00 54.88 89 THR A N 1
ATOM 701 C CA . THR A 1 89 ? -5.121 -8.575 -18.145 1.00 54.88 89 THR A CA 1
ATOM 702 C C . THR A 1 89 ? -5.746 -8.932 -16.796 1.00 54.88 89 THR A C 1
ATOM 704 O O . THR A 1 89 ? -6.955 -8.774 -16.618 1.00 54.88 89 THR A O 1
ATOM 707 N N . LYS A 1 90 ? -4.965 -9.475 -15.858 1.00 53.09 90 LYS A N 1
ATOM 708 C CA . LYS A 1 90 ? -5.473 -9.904 -14.549 1.00 53.09 90 LYS A CA 1
ATOM 709 C C . LYS A 1 90 ? -5.549 -8.712 -13.581 1.00 53.09 90 LYS A C 1
ATOM 711 O O . LYS A 1 90 ? -4.748 -7.788 -13.709 1.00 53.09 90 LYS A O 1
ATOM 716 N N . PRO A 1 91 ? -6.480 -8.711 -12.611 1.00 51.50 91 PRO A N 1
ATOM 717 C CA . PRO A 1 91 ? -6.400 -7.807 -11.469 1.00 51.50 91 PRO A CA 1
ATOM 718 C C . PRO A 1 91 ? -5.083 -8.048 -10.725 1.00 51.50 91 PRO A C 1
ATOM 720 O O . PRO A 1 91 ? -4.704 -9.200 -10.517 1.00 51.50 91 PRO A O 1
ATOM 723 N N . ILE A 1 92 ? -4.388 -6.976 -10.349 1.00 49.56 92 ILE A N 1
ATOM 724 C CA . ILE A 1 92 ? -3.165 -7.078 -9.552 1.00 49.56 92 ILE A CA 1
ATOM 725 C C . ILE A 1 92 ? -3.568 -6.994 -8.090 1.00 49.56 92 ILE A C 1
ATOM 727 O O . ILE A 1 92 ? -4.018 -5.947 -7.626 1.00 49.56 92 ILE A O 1
ATOM 731 N N . GLU A 1 93 ? -3.432 -8.112 -7.385 1.00 46.41 93 GLU A N 1
ATOM 732 C CA . GLU A 1 93 ? -3.549 -8.145 -5.933 1.00 46.41 93 GLU A CA 1
ATOM 733 C C . GLU A 1 93 ? -2.298 -7.483 -5.358 1.00 46.41 93 GLU A C 1
ATOM 735 O O . GLU A 1 93 ? -1.194 -8.021 -5.442 1.00 46.41 93 GLU A O 1
ATOM 740 N N . LEU A 1 94 ? -2.447 -6.267 -4.835 1.00 46.41 94 LEU A N 1
ATOM 741 C CA . LEU A 1 94 ? -1.352 -5.625 -4.129 1.00 46.41 94 LEU A CA 1
ATOM 742 C C . LEU A 1 94 ? -1.094 -6.362 -2.818 1.00 46.41 94 LEU A C 1
ATOM 744 O O . LEU A 1 94 ? -1.953 -6.414 -1.938 1.00 46.41 94 LEU A O 1
ATOM 748 N N . ALA A 1 95 ? 0.134 -6.834 -2.646 1.00 40.84 95 ALA A N 1
ATOM 749 C CA . ALA A 1 95 ? 0.670 -7.121 -1.330 1.00 40.84 95 ALA A CA 1
ATOM 750 C C . ALA A 1 95 ? 1.131 -5.804 -0.697 1.00 40.84 95 ALA A C 1
ATOM 752 O O . ALA A 1 95 ? 2.310 -5.477 -0.748 1.00 40.84 95 ALA A O 1
ATOM 753 N N . ASN A 1 96 ? 0.193 -5.024 -0.159 1.00 48.88 96 ASN A N 1
ATOM 754 C CA . ASN A 1 96 ? 0.305 -4.574 1.2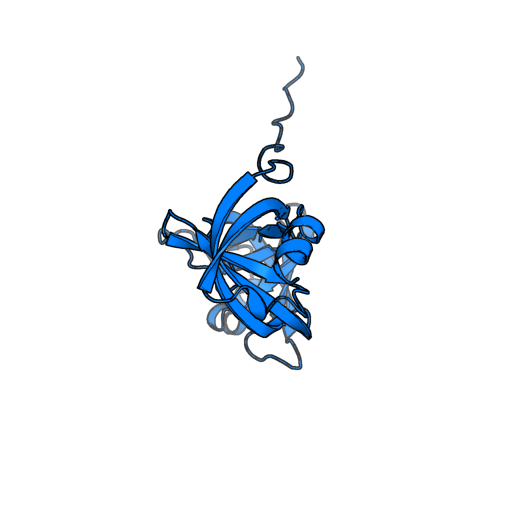23 1.00 48.88 96 ASN A CA 1
ATOM 755 C C . ASN A 1 96 ? -0.910 -3.741 1.637 1.00 48.88 96 ASN A C 1
ATOM 757 O O . ASN A 1 96 ? -1.223 -2.694 1.070 1.00 48.88 96 ASN A O 1
ATOM 761 N N . ILE A 1 97 ? -1.521 -4.202 2.729 1.00 50.12 97 ILE A N 1
ATOM 762 C CA . ILE A 1 97 ? -2.161 -3.371 3.747 1.00 50.12 97 ILE A CA 1
ATOM 763 C C . ILE A 1 97 ? -3.594 -2.904 3.420 1.00 50.12 97 ILE A C 1
ATOM 765 O O . ILE A 1 97 ? -4.393 -2.806 4.338 1.00 50.12 97 ILE A O 1
ATOM 769 N N . THR A 1 98 ? -4.034 -2.731 2.169 1.00 52.44 98 THR A N 1
ATOM 770 C CA . THR A 1 98 ? -5.474 -2.475 1.901 1.00 52.44 98 THR A CA 1
ATOM 771 C C . THR A 1 98 ? -6.010 -3.191 0.665 1.00 52.44 98 THR A C 1
ATOM 773 O O . THR A 1 98 ? -5.271 -3.433 -0.283 1.00 52.44 98 THR A O 1
ATOM 776 N N . SER A 1 99 ? -7.309 -3.511 0.647 1.00 55.12 99 SER A N 1
ATOM 777 C CA . SER A 1 99 ? -7.986 -4.130 -0.509 1.00 55.12 99 SER A CA 1
ATOM 778 C C . SER A 1 99 ? -8.624 -3.109 -1.461 1.00 55.12 99 SER A C 1
ATOM 780 O O . SER A 1 99 ? -9.581 -3.423 -2.169 1.00 55.12 99 SER A O 1
ATOM 782 N N . ILE A 1 100 ? -8.144 -1.863 -1.468 1.00 56.94 100 ILE A N 1
ATOM 783 C CA . ILE A 1 100 ? -8.667 -0.839 -2.375 1.00 56.94 100 ILE A CA 1
ATOM 784 C C . ILE A 1 100 ? -8.118 -1.104 -3.778 1.00 56.94 100 ILE A C 1
ATOM 786 O O . ILE A 1 100 ? -6.917 -1.286 -3.959 1.00 56.94 100 ILE A O 1
ATOM 790 N N . ALA A 1 101 ? -9.001 -1.111 -4.780 1.00 52.81 101 ALA A N 1
ATOM 791 C CA . ALA A 1 101 ? -8.621 -1.315 -6.172 1.00 52.81 101 ALA A CA 1
ATOM 792 C C . ALA A 1 101 ? -7.669 -0.205 -6.646 1.00 52.81 101 ALA A C 1
ATOM 794 O O . ALA A 1 101 ? -8.086 0.927 -6.906 1.00 52.81 101 ALA A O 1
ATOM 795 N N . SER A 1 102 ? -6.387 -0.537 -6.762 1.00 57.84 102 SER A N 1
ATOM 796 C CA . SER A 1 102 ? -5.374 0.388 -7.253 1.00 57.84 102 SER A CA 1
ATOM 797 C C . SER A 1 102 ? -5.492 0.619 -8.751 1.00 57.84 102 SER A C 1
ATOM 799 O O . SER A 1 102 ? -5.841 -0.276 -9.525 1.00 57.84 102 SER A O 1
ATOM 801 N N . LYS A 1 103 ? -5.167 1.839 -9.182 1.00 66.06 103 LYS A N 1
ATOM 802 C CA . LYS A 1 103 ? -5.082 2.171 -10.602 1.00 66.06 103 LYS A CA 1
ATOM 803 C C . LYS A 1 103 ? -3.721 1.734 -11.138 1.00 66.06 103 LYS A C 1
ATOM 805 O O . LYS A 1 103 ? -2.685 2.168 -10.637 1.00 66.06 103 LYS A O 1
ATOM 810 N N . ILE A 1 104 ? -3.748 0.889 -12.162 1.00 72.56 104 ILE A N 1
ATOM 811 C CA . ILE A 1 104 ? -2.558 0.492 -12.910 1.00 72.56 104 ILE A CA 1
ATOM 812 C C . ILE A 1 104 ? -2.391 1.473 -14.065 1.00 72.56 104 ILE A C 1
ATOM 814 O O . ILE A 1 104 ? -3.303 1.645 -14.877 1.00 72.56 104 ILE A O 1
ATOM 818 N N . ASP A 1 105 ? -1.217 2.085 -14.150 1.00 79.25 105 ASP A N 1
ATOM 819 C CA . ASP A 1 105 ? -0.788 2.876 -15.294 1.00 79.25 105 ASP A CA 1
ATOM 820 C C . ASP A 1 105 ? 0.337 2.138 -16.022 1.00 79.25 105 ASP A C 1
ATOM 822 O O . ASP A 1 105 ? 1.258 1.612 -15.404 1.00 79.25 105 ASP A O 1
ATOM 826 N N . PHE A 1 106 ? 0.289 2.112 -17.352 1.00 84.38 106 PHE A N 1
ATOM 827 C CA . PHE A 1 106 ? 1.335 1.491 -18.163 1.00 84.38 106 PHE A CA 1
ATOM 828 C C . PHE A 1 106 ? 2.304 2.550 -18.683 1.00 84.38 106 PHE A C 1
ATOM 830 O O . PHE A 1 106 ? 1.876 3.556 -19.258 1.00 84.38 106 PHE A O 1
ATOM 837 N N . LYS A 1 107 ? 3.610 2.333 -18.502 1.00 86.88 107 LYS A N 1
ATOM 838 C CA . LYS A 1 107 ? 4.652 3.218 -19.043 1.00 86.88 107 LYS A CA 1
ATOM 839 C C . LYS A 1 107 ? 5.762 2.427 -19.714 1.00 86.88 107 LYS A C 1
ATOM 841 O O . LYS A 1 107 ? 6.175 1.376 -19.231 1.00 86.88 107 LYS A O 1
ATOM 846 N N . LEU A 1 108 ? 6.308 2.995 -20.791 1.00 89.62 108 LEU A N 1
ATOM 847 C CA . LEU A 1 108 ? 7.510 2.455 -21.410 1.00 89.62 108 LEU A CA 1
ATOM 848 C C . LEU A 1 108 ? 8.754 2.948 -20.658 1.00 89.62 108 LEU A C 1
ATOM 850 O O . LEU A 1 108 ? 9.022 4.153 -20.638 1.00 89.62 108 LEU A O 1
ATOM 854 N N . LEU A 1 109 ? 9.501 2.022 -20.059 1.00 91.94 109 LEU A N 1
ATOM 855 C CA . LEU A 1 109 ? 10.670 2.304 -19.227 1.00 91.94 109 LEU A CA 1
ATOM 856 C C . LEU A 1 109 ? 11.872 1.455 -19.655 1.00 91.94 109 LEU A C 1
ATOM 858 O O . LEU A 1 109 ? 11.712 0.422 -20.300 1.00 91.94 109 LEU A O 1
ATOM 862 N N . LYS A 1 110 ? 13.079 1.869 -19.276 1.00 91.44 110 LYS A N 1
ATOM 863 C CA . LYS A 1 110 ? 14.317 1.096 -19.446 1.00 91.44 110 LYS A CA 1
ATOM 864 C C . LYS A 1 110 ? 15.118 1.130 -18.152 1.00 91.44 110 LYS A C 1
ATOM 866 O O . LYS A 1 110 ? 15.315 2.209 -17.600 1.00 91.44 110 LYS A O 1
ATOM 871 N N . LEU A 1 111 ? 15.587 -0.019 -17.672 1.00 91.12 111 LEU A N 1
ATOM 872 C CA . LEU A 1 111 ? 16.359 -0.079 -16.430 1.00 91.12 111 LEU A CA 1
ATOM 873 C C . LEU A 1 111 ? 17.704 0.618 -16.609 1.00 91.12 111 LEU A C 1
ATOM 875 O O . LEU A 1 111 ? 18.456 0.321 -17.538 1.00 91.12 111 LEU A O 1
ATOM 879 N N . LYS A 1 112 ? 17.988 1.551 -15.703 1.00 90.94 112 LYS A N 1
ATOM 880 C CA . LYS A 1 112 ? 19.293 2.188 -15.546 1.00 90.94 112 LYS A CA 1
ATOM 881 C C . LYS A 1 112 ? 20.122 1.390 -14.553 1.00 90.94 112 LYS A C 1
ATOM 883 O O . LYS A 1 112 ? 21.204 0.903 -14.869 1.00 90.94 112 LYS A O 1
ATOM 888 N N . GLU A 1 113 ? 19.574 1.240 -13.357 1.00 88.00 113 GLU A N 1
ATOM 889 C CA . GLU A 1 113 ? 20.271 0.710 -12.199 1.00 88.00 113 GLU A CA 1
ATOM 890 C C . GLU A 1 113 ? 19.282 -0.045 -11.322 1.00 88.00 113 GLU A C 1
ATOM 892 O O . GLU A 1 113 ? 18.136 0.367 -11.151 1.00 88.00 113 GLU A O 1
ATOM 897 N N . TYR A 1 114 ? 19.744 -1.178 -10.817 1.00 84.12 114 TYR A N 1
ATOM 898 C CA . TYR A 1 114 ? 19.023 -2.021 -9.886 1.00 84.12 114 TYR A CA 1
ATOM 899 C C . TYR A 1 114 ? 19.772 -1.967 -8.564 1.00 84.12 114 TYR A C 1
ATOM 901 O O . TYR A 1 114 ? 20.995 -2.126 -8.564 1.00 84.12 114 TYR A O 1
ATOM 909 N N . GLN A 1 115 ? 19.044 -1.701 -7.488 1.00 84.12 115 GLN A N 1
ATOM 910 C CA . GLN A 1 115 ? 19.572 -1.640 -6.135 1.00 84.12 115 GLN A CA 1
ATOM 911 C C . GLN A 1 115 ? 18.815 -2.672 -5.305 1.00 84.12 115 GLN A C 1
ATOM 913 O O . GLN A 1 115 ? 17.611 -2.527 -5.069 1.00 84.12 115 GLN A O 1
ATOM 918 N N . GLU A 1 116 ? 19.529 -3.734 -4.937 1.00 74.62 116 GLU A N 1
ATOM 919 C CA . GLU A 1 116 ? 19.056 -4.732 -3.982 1.00 74.62 116 GLU A CA 1
ATOM 920 C C . GLU A 1 116 ? 18.830 -4.059 -2.633 1.00 74.62 116 GLU A C 1
ATOM 922 O O . GLU A 1 116 ? 19.613 -3.199 -2.222 1.00 74.62 116 GLU A O 1
ATOM 927 N N . ASP A 1 117 ? 17.752 -4.442 -1.958 1.00 69.25 117 ASP A N 1
ATOM 928 C CA . ASP A 1 117 ? 17.619 -4.148 -0.543 1.00 69.25 117 ASP A CA 1
ATOM 929 C C . ASP A 1 117 ? 18.517 -5.121 0.232 1.00 69.25 117 ASP A C 1
ATOM 931 O O . ASP A 1 117 ? 18.418 -6.340 0.072 1.00 69.25 117 ASP A O 1
ATOM 935 N N . GLU A 1 118 ? 19.432 -4.585 1.041 1.00 60.09 118 GLU A N 1
ATOM 936 C CA . GLU A 1 118 ? 20.420 -5.389 1.771 1.00 60.09 118 GLU A CA 1
ATOM 937 C C . GLU A 1 118 ? 19.781 -6.271 2.857 1.00 60.09 118 GLU A C 1
ATOM 939 O O . GLU A 1 118 ? 20.399 -7.240 3.307 1.00 60.09 118 GLU A O 1
ATOM 944 N N . TYR A 1 119 ? 18.549 -5.961 3.270 1.00 53.28 119 TYR A N 1
ATOM 945 C CA . TYR A 1 119 ? 17.862 -6.616 4.379 1.00 53.28 119 TYR A CA 1
ATOM 946 C C . TYR A 1 119 ? 16.706 -7.509 3.915 1.00 53.28 119 TYR A C 1
ATOM 948 O O . TYR A 1 119 ? 16.370 -8.476 4.605 1.00 53.28 119 TYR A O 1
ATOM 956 N N . ILE A 1 120 ? 16.120 -7.244 2.741 1.00 57.34 120 ILE A N 1
ATOM 957 C CA . ILE A 1 120 ? 14.951 -7.974 2.232 1.00 57.34 120 ILE A CA 1
ATOM 958 C C . ILE A 1 120 ? 15.178 -8.420 0.785 1.00 57.34 120 ILE A C 1
ATOM 960 O O . ILE A 1 120 ? 14.953 -7.675 -0.161 1.00 57.34 120 ILE A O 1
ATOM 964 N N . THR A 1 121 ? 15.496 -9.702 0.588 1.00 54.47 121 THR A N 1
ATOM 965 C CA . THR A 1 121 ? 15.833 -10.275 -0.733 1.00 54.47 121 THR A CA 1
ATOM 966 C C . THR A 1 121 ? 14.769 -10.053 -1.813 1.00 54.47 121 THR A C 1
ATOM 968 O O . THR A 1 121 ? 15.089 -9.991 -2.996 1.00 54.47 121 THR A O 1
ATOM 971 N N . THR A 1 122 ? 13.492 -9.960 -1.435 1.00 56.88 122 THR A N 1
ATOM 972 C CA . THR A 1 122 ? 12.407 -9.736 -2.396 1.00 56.88 122 THR A CA 1
ATOM 973 C C . THR A 1 122 ? 12.114 -8.267 -2.648 1.00 56.88 122 THR A C 1
ATOM 975 O O . THR A 1 122 ? 11.510 -7.990 -3.671 1.00 56.88 122 THR A O 1
ATOM 978 N N . ALA A 1 123 ? 12.494 -7.339 -1.763 1.00 63.56 123 ALA A N 1
ATOM 979 C CA . ALA A 1 123 ? 12.259 -5.912 -1.959 1.00 63.56 123 ALA A CA 1
ATOM 980 C C . ALA A 1 123 ? 13.456 -5.299 -2.682 1.00 63.56 123 ALA A C 1
ATOM 982 O O . ALA A 1 123 ? 14.608 -5.598 -2.387 1.00 63.56 123 ALA A O 1
ATOM 983 N N . SER A 1 124 ? 13.214 -4.472 -3.691 1.00 74.50 124 SER A N 1
ATOM 984 C CA . SER A 1 124 ? 14.308 -3.814 -4.400 1.00 74.50 124 SER A CA 1
ATOM 985 C C . SER A 1 124 ? 13.868 -2.533 -5.078 1.00 74.50 124 SER A C 1
ATOM 987 O O . SER A 1 124 ? 12.692 -2.344 -5.409 1.00 74.50 124 SER A O 1
ATOM 989 N N . SER A 1 125 ? 14.849 -1.673 -5.340 1.00 83.38 125 SER A N 1
ATOM 990 C CA . SER A 1 125 ? 14.655 -0.429 -6.072 1.00 83.38 125 SER A CA 1
ATOM 991 C C . SER A 1 125 ? 15.124 -0.563 -7.521 1.00 83.38 125 SER A C 1
ATOM 993 O O . SER A 1 125 ? 16.218 -1.043 -7.822 1.00 83.38 125 SER A O 1
ATOM 995 N N . LEU A 1 126 ? 14.281 -0.103 -8.442 1.00 86.06 126 LEU A N 1
ATOM 996 C CA . LEU A 1 126 ? 14.543 -0.020 -9.873 1.00 86.06 126 LEU A CA 1
ATOM 997 C C . LEU A 1 126 ? 14.615 1.454 -10.271 1.00 86.06 126 LEU A C 1
ATOM 999 O O . LEU A 1 126 ? 13.614 2.174 -10.259 1.00 86.06 126 LEU A O 1
ATOM 1003 N N . ILE A 1 127 ? 15.801 1.910 -10.660 1.00 90.06 127 ILE A N 1
ATOM 1004 C CA . ILE A 1 127 ? 16.009 3.243 -11.224 1.00 90.06 127 ILE A CA 1
ATOM 1005 C C . ILE A 1 127 ? 15.849 3.119 -12.736 1.00 90.06 127 ILE A C 1
ATOM 1007 O O . ILE A 1 127 ? 16.632 2.435 -13.400 1.00 90.06 127 ILE A O 1
ATOM 1011 N N . MET A 1 128 ? 14.836 3.774 -13.300 1.00 91.38 128 MET A N 1
ATOM 1012 C CA . MET A 1 128 ? 14.437 3.581 -14.696 1.00 91.38 128 MET A CA 1
ATOM 1013 C C . MET A 1 128 ? 14.479 4.893 -15.484 1.00 91.38 128 MET A C 1
ATOM 1015 O O . MET A 1 128 ? 14.082 5.947 -14.989 1.00 91.38 128 MET A O 1
ATOM 1019 N N . HIS A 1 129 ? 14.891 4.815 -16.748 1.00 92.94 129 HIS A N 1
ATOM 1020 C CA . HIS A 1 129 ? 14.677 5.866 -17.739 1.00 92.94 129 HIS A CA 1
ATOM 1021 C C . HIS A 1 129 ? 13.262 5.772 -18.311 1.00 92.94 129 HIS A C 1
ATOM 1023 O O . HIS A 1 129 ? 12.795 4.693 -18.680 1.00 92.94 129 HIS A O 1
ATOM 1029 N N . THR A 1 130 ? 12.603 6.917 -18.441 1.00 90.19 130 THR A N 1
ATOM 1030 C CA . THR A 1 130 ? 11.378 7.091 -19.233 1.00 90.19 130 THR A CA 1
ATOM 1031 C C . THR A 1 130 ? 11.724 7.390 -20.699 1.00 90.19 130 THR A C 1
ATOM 1033 O O . THR A 1 130 ? 12.861 7.746 -21.008 1.00 90.19 130 THR A O 1
ATOM 1036 N N . LYS A 1 131 ? 10.754 7.276 -21.622 1.00 86.31 131 LYS A N 1
ATOM 1037 C CA . LYS A 1 131 ? 10.954 7.662 -23.038 1.00 86.31 131 LYS A CA 1
ATOM 1038 C C . LYS A 1 131 ? 11.404 9.111 -23.232 1.00 86.31 131 LYS A C 1
ATOM 1040 O O . LYS A 1 131 ? 12.087 9.395 -24.208 1.00 86.31 131 LYS A O 1
ATOM 1045 N N . ASP A 1 132 ? 11.026 9.991 -22.310 1.00 89.88 132 ASP A N 1
ATOM 1046 C CA . ASP A 1 132 ? 11.381 11.412 -22.330 1.00 89.88 132 ASP A CA 1
ATOM 1047 C C . ASP A 1 132 ? 12.735 11.677 -21.641 1.00 89.88 132 ASP A C 1
ATOM 1049 O O . ASP A 1 132 ? 13.025 12.804 -21.248 1.00 89.88 132 ASP A O 1
ATOM 1053 N N . ASP A 1 133 ? 13.529 10.622 -21.429 1.00 82.94 133 ASP A N 1
ATOM 1054 C CA . ASP A 1 133 ? 14.848 10.616 -20.786 1.00 82.94 133 ASP A CA 1
ATOM 1055 C C . ASP A 1 133 ? 14.876 11.141 -19.337 1.00 82.94 133 ASP A C 1
ATOM 1057 O O . ASP A 1 133 ? 15.915 11.501 -18.784 1.00 82.94 133 ASP A O 1
ATOM 1061 N N . LYS A 1 134 ? 13.719 11.142 -18.666 1.00 91.88 134 LYS A N 1
ATOM 1062 C CA . LYS A 1 134 ? 13.64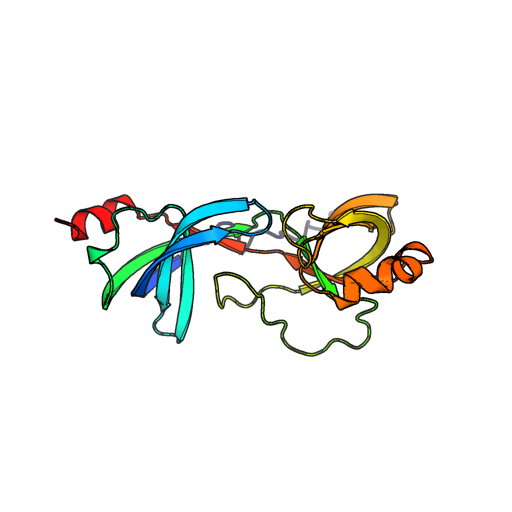6 11.375 -17.216 1.00 91.88 134 LYS A CA 1
ATOM 1063 C C . LYS A 1 134 ? 14.013 10.110 -16.460 1.00 91.88 134 LYS A C 1
ATOM 1065 O O . LYS A 1 134 ? 13.600 9.023 -16.864 1.00 91.88 134 LYS A O 1
ATOM 1070 N N . VAL A 1 135 ? 14.703 10.274 -15.337 1.00 89.88 135 VAL A N 1
ATOM 1071 C CA . VAL A 1 135 ? 14.983 9.196 -14.386 1.00 89.88 135 VAL A CA 1
ATOM 1072 C C . VAL A 1 135 ? 13.911 9.202 -13.300 1.00 89.88 135 VAL A C 1
ATOM 1074 O O . VAL A 1 135 ? 13.681 10.226 -12.658 1.00 89.88 135 VAL A O 1
ATOM 1077 N N . GLU A 1 136 ? 13.250 8.066 -13.108 1.00 89.44 136 GLU A N 1
ATOM 1078 C CA . GLU A 1 136 ? 12.267 7.841 -12.045 1.00 89.44 136 GLU A CA 1
ATOM 1079 C C . GLU A 1 136 ? 12.671 6.614 -11.215 1.00 89.44 136 GLU A C 1
ATOM 1081 O O . GLU A 1 136 ? 13.298 5.682 -11.722 1.00 89.44 136 GLU A O 1
ATOM 1086 N N . HIS A 1 137 ? 12.313 6.635 -9.931 1.00 87.06 137 HIS A N 1
ATOM 1087 C CA . HIS A 1 137 ? 12.569 5.549 -8.989 1.00 87.06 137 HIS A CA 1
ATOM 1088 C C . HIS A 1 137 ? 11.291 4.741 -8.787 1.00 87.06 137 HIS A C 1
ATOM 1090 O O . HIS A 1 137 ? 10.204 5.307 -8.628 1.00 87.06 137 HIS A O 1
ATOM 1096 N N . PHE A 1 138 ? 11.444 3.425 -8.795 1.00 86.06 138 PHE A N 1
ATOM 1097 C CA . PHE A 1 138 ? 10.367 2.467 -8.626 1.00 86.06 138 PHE A CA 1
ATOM 1098 C C . PHE A 1 138 ? 10.773 1.398 -7.626 1.00 86.06 138 PHE A C 1
ATOM 1100 O O . PHE A 1 138 ? 11.956 1.101 -7.479 1.00 86.06 138 PHE A O 1
ATOM 1107 N N . TYR A 1 139 ? 9.780 0.789 -6.999 1.00 80.12 139 TYR A N 1
ATOM 1108 C CA . TYR A 1 139 ? 9.966 -0.358 -6.124 1.00 80.12 139 TYR A CA 1
ATOM 1109 C C . TYR A 1 139 ? 9.425 -1.612 -6.804 1.00 80.12 139 TYR A C 1
ATOM 1111 O O . TYR A 1 139 ? 8.525 -1.536 -7.642 1.00 80.12 139 TYR A O 1
ATOM 1119 N N . THR A 1 140 ? 9.966 -2.766 -6.446 1.00 76.50 140 THR A N 1
ATOM 1120 C CA . THR A 1 140 ? 9.390 -4.071 -6.772 1.00 76.50 140 THR A CA 1
ATOM 1121 C C . THR A 1 140 ? 9.565 -4.997 -5.580 1.00 76.50 140 THR A C 1
ATOM 1123 O O . THR A 1 140 ? 10.588 -4.940 -4.899 1.00 76.50 140 THR A O 1
ATOM 1126 N N . ASN A 1 141 ? 8.565 -5.841 -5.336 1.00 69.69 141 ASN A N 1
ATOM 1127 C CA . ASN A 1 141 ? 8.670 -6.994 -4.447 1.00 69.69 141 ASN A CA 1
ATOM 1128 C C . ASN A 1 141 ? 8.557 -8.342 -5.197 1.00 69.69 141 ASN A C 1
ATOM 1130 O O . ASN A 1 141 ? 8.404 -9.396 -4.580 1.00 69.69 141 ASN A O 1
ATOM 1134 N N . ILE A 1 142 ? 8.578 -8.305 -6.536 1.00 73.88 142 ILE A N 1
ATOM 1135 C CA . ILE A 1 142 ? 8.395 -9.468 -7.409 1.00 73.88 142 ILE A CA 1
ATOM 1136 C C . ILE A 1 142 ? 9.760 -9.992 -7.845 1.00 73.88 142 ILE A C 1
ATOM 1138 O O . ILE A 1 142 ? 10.480 -9.325 -8.590 1.00 73.88 142 ILE A O 1
ATOM 1142 N N . PHE A 1 143 ? 10.072 -11.214 -7.419 1.00 68.50 143 PHE A N 1
ATOM 1143 C CA . PHE A 1 143 ? 11.351 -11.873 -7.673 1.00 68.50 143 PHE A CA 1
ATOM 1144 C C . PHE A 1 143 ? 11.659 -12.045 -9.172 1.00 68.50 143 PHE A C 1
ATOM 1146 O O . PHE A 1 143 ? 12.766 -11.750 -9.608 1.00 68.50 143 PHE A O 1
ATOM 1153 N N . ASP A 1 144 ? 10.662 -12.387 -9.992 1.00 71.06 144 ASP A N 1
ATOM 1154 C CA . ASP A 1 144 ? 10.844 -12.547 -11.444 1.00 71.06 144 ASP A CA 1
ATOM 1155 C C . ASP A 1 144 ? 11.355 -11.259 -12.128 1.00 71.06 144 ASP A C 1
ATOM 1157 O O . ASP A 1 144 ? 12.128 -11.311 -13.083 1.00 71.06 144 ASP A O 1
ATOM 1161 N N . LEU A 1 145 ? 10.967 -10.078 -11.623 1.00 74.38 145 LEU A N 1
ATOM 1162 C CA . LEU A 1 145 ? 11.452 -8.794 -12.149 1.00 74.38 145 LEU A CA 1
ATOM 1163 C C . LEU A 1 145 ? 12.917 -8.533 -11.796 1.00 74.38 145 LEU A C 1
ATOM 1165 O O . LEU A 1 145 ? 13.619 -7.854 -12.544 1.00 74.38 145 LEU A O 1
ATOM 1169 N N . ILE A 1 146 ? 13.367 -9.056 -10.658 1.00 68.06 146 ILE A N 1
ATOM 1170 C CA . ILE A 1 146 ? 14.752 -8.945 -10.202 1.00 68.06 146 ILE A CA 1
ATOM 1171 C C . ILE A 1 146 ? 15.662 -9.768 -11.125 1.00 68.06 146 ILE A C 1
ATOM 1173 O O . ILE A 1 146 ? 16.673 -9.260 -11.625 1.00 68.06 146 ILE A O 1
ATOM 1177 N N . GLU A 1 147 ? 15.266 -11.006 -11.435 1.00 73.06 147 GLU A N 1
ATOM 1178 C CA . GLU A 1 147 ? 16.045 -11.908 -12.294 1.00 73.06 147 GLU A CA 1
ATOM 1179 C C . GLU A 1 147 ? 16.178 -11.398 -13.743 1.00 73.06 147 GLU A C 1
ATOM 1181 O O . GLU A 1 147 ? 17.218 -11.580 -14.384 1.00 73.06 147 GLU A O 1
ATOM 1186 N N . ASP A 1 148 ? 15.173 -10.683 -14.260 1.00 79.75 148 ASP A N 1
ATOM 1187 C CA . ASP A 1 148 ? 15.155 -10.173 -15.640 1.00 79.75 148 ASP A CA 1
ATOM 1188 C C . ASP A 1 148 ? 15.922 -8.847 -15.854 1.00 79.75 148 ASP A C 1
ATOM 1190 O O . ASP A 1 148 ? 15.932 -8.293 -16.964 1.00 79.75 148 ASP A O 1
ATOM 1194 N N . SER A 1 149 ? 16.642 -8.348 -14.844 1.00 76.50 149 SER A N 1
ATOM 1195 C CA . SER A 1 149 ? 17.343 -7.050 -14.872 1.00 76.50 149 SER A CA 1
ATOM 1196 C C . SER A 1 149 ? 18.254 -6.832 -16.097 1.00 76.50 149 SER A C 1
ATOM 1198 O O . SER A 1 149 ? 18.336 -5.723 -16.638 1.00 76.50 149 SER A O 1
ATOM 1200 N N . THR A 1 150 ? 18.904 -7.882 -16.611 1.00 80.88 150 THR A N 1
ATOM 1201 C CA . THR A 1 150 ? 19.740 -7.794 -17.825 1.00 80.88 150 THR A CA 1
ATOM 1202 C C . THR A 1 150 ? 18.914 -7.445 -19.064 1.00 80.88 150 THR A C 1
ATOM 1204 O O . THR A 1 150 ? 19.305 -6.575 -19.849 1.00 80.88 150 THR A O 1
ATOM 1207 N N . LYS A 1 151 ? 17.741 -8.071 -19.236 1.00 83.69 151 LYS A N 1
ATOM 1208 C CA . LYS A 1 151 ? 16.830 -7.746 -20.343 1.00 83.69 151 LYS A CA 1
ATOM 1209 C C . LYS A 1 151 ? 16.287 -6.338 -20.169 1.00 83.69 151 LYS A C 1
ATOM 1211 O O . LYS A 1 151 ? 16.324 -5.564 -21.123 1.00 83.69 151 LYS A O 1
ATOM 1216 N N . MET A 1 152 ? 15.896 -5.968 -18.952 1.00 85.75 152 MET A N 1
ATOM 1217 C CA . MET A 1 152 ? 15.370 -4.637 -18.639 1.00 85.75 152 MET A CA 1
ATOM 1218 C C . MET A 1 152 ? 16.355 -3.501 -18.970 1.00 85.75 152 MET A C 1
ATOM 1220 O O . MET A 1 152 ? 15.922 -2.412 -19.349 1.00 85.75 152 MET A O 1
ATOM 1224 N N . LYS A 1 153 ? 17.672 -3.743 -18.870 1.00 87.94 153 LYS A N 1
ATOM 1225 C CA . LYS A 1 153 ? 18.737 -2.790 -19.252 1.00 87.94 153 LYS A CA 1
ATOM 1226 C C . LYS A 1 153 ? 18.973 -2.686 -20.761 1.00 87.94 153 LYS A C 1
ATOM 1228 O O . LYS A 1 153 ? 19.621 -1.742 -21.212 1.00 87.94 153 LYS A O 1
ATOM 1233 N N . SER A 1 154 ? 18.488 -3.631 -21.564 1.00 86.56 154 SER A N 1
ATOM 1234 C CA . SER A 1 154 ? 18.806 -3.695 -22.999 1.00 86.56 154 SER A CA 1
ATOM 1235 C C . SER A 1 154 ? 17.970 -2.723 -23.842 1.00 86.56 154 SER A C 1
ATOM 1237 O O . SER A 1 154 ? 18.502 -2.005 -24.693 1.00 86.56 154 SER A O 1
ATOM 1239 N N . ALA A 1 155 ? 16.676 -2.605 -23.550 1.00 89.31 155 ALA A N 1
ATOM 1240 C CA . ALA A 1 155 ? 15.719 -1.842 -24.343 1.00 89.31 155 ALA A CA 1
ATOM 1241 C C . ALA A 1 155 ? 14.612 -1.247 -23.466 1.00 89.31 155 ALA A C 1
ATOM 1243 O O . ALA A 1 155 ? 14.546 -1.496 -22.265 1.00 89.31 155 ALA A O 1
ATOM 1244 N N . PHE A 1 156 ? 13.757 -0.429 -24.076 1.00 89.31 156 PHE A N 1
ATOM 1245 C CA . PHE A 1 156 ? 12.551 0.048 -23.419 1.00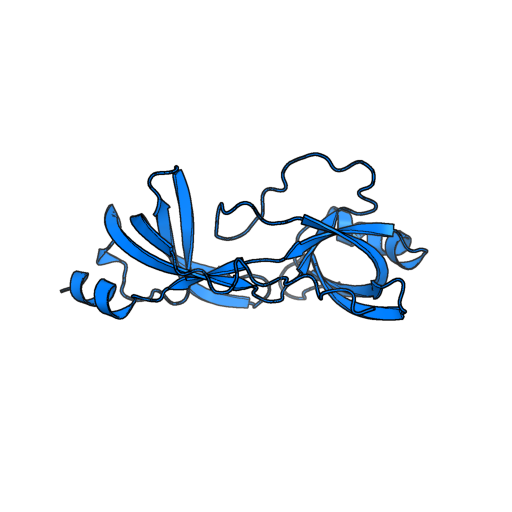 89.31 156 PHE A CA 1
ATOM 1246 C C . PHE A 1 156 ? 11.434 -0.998 -23.527 1.00 89.31 156 PHE A C 1
ATOM 1248 O O . PHE A 1 156 ? 11.129 -1.446 -24.631 1.00 89.31 156 PHE A O 1
ATOM 1255 N N . PHE A 1 157 ? 10.793 -1.317 -22.404 1.00 89.19 157 PHE A N 1
ATOM 1256 C CA . PHE A 1 157 ? 9.671 -2.260 -22.306 1.00 89.19 157 PHE A CA 1
ATOM 1257 C C . PHE A 1 157 ? 8.469 -1.608 -21.634 1.00 89.19 157 PHE A C 1
ATOM 1259 O O . PHE A 1 157 ? 8.612 -0.577 -20.975 1.00 89.19 157 PHE A O 1
ATOM 1266 N N . ASN A 1 158 ? 7.280 -2.182 -21.816 1.00 86.88 158 ASN A N 1
ATOM 1267 C CA . ASN A 1 158 ? 6.062 -1.666 -21.200 1.00 86.88 158 ASN A CA 1
ATOM 1268 C C . ASN A 1 158 ? 5.883 -2.252 -19.798 1.00 86.88 158 ASN A C 1
ATOM 1270 O O . ASN A 1 158 ? 5.730 -3.459 -19.660 1.00 86.88 158 ASN A O 1
ATOM 1274 N N . TYR A 1 159 ? 5.870 -1.412 -18.770 1.00 85.62 159 TYR A N 1
ATOM 1275 C CA . TYR A 1 159 ? 5.712 -1.836 -17.380 1.00 85.62 159 TYR A CA 1
ATOM 1276 C C . TYR A 1 159 ? 4.359 -1.393 -16.848 1.00 85.62 159 TYR A C 1
ATOM 1278 O O . TYR A 1 159 ? 3.929 -0.263 -17.092 1.00 85.62 159 TYR A O 1
ATOM 1286 N N . GLY A 1 160 ? 3.710 -2.278 -16.098 1.00 82.56 160 GLY A N 1
ATOM 1287 C CA . GLY A 1 160 ? 2.582 -1.943 -15.245 1.00 82.56 160 GLY A CA 1
ATOM 1288 C C . GLY A 1 160 ? 3.119 -1.298 -13.979 1.00 82.56 160 GLY A C 1
ATOM 1289 O O . GLY A 1 160 ? 3.990 -1.860 -13.314 1.00 82.56 160 GLY A O 1
ATOM 1290 N N . ILE A 1 161 ? 2.624 -0.104 -13.687 1.00 80.00 161 ILE A N 1
ATOM 1291 C CA . ILE A 1 161 ? 3.002 0.689 -12.528 1.00 80.00 161 ILE A CA 1
ATOM 1292 C C . ILE A 1 161 ? 1.752 0.925 -11.714 1.00 80.00 161 ILE A C 1
ATOM 1294 O O . ILE A 1 161 ? 0.751 1.436 -12.218 1.00 80.00 161 ILE A O 1
ATOM 1298 N N . ILE A 1 162 ? 1.834 0.597 -10.438 1.00 75.56 162 ILE A N 1
ATOM 1299 C CA . ILE A 1 162 ? 0.789 0.914 -9.488 1.00 75.56 162 ILE A CA 1
ATOM 1300 C C . ILE A 1 162 ? 1.239 2.113 -8.670 1.00 75.56 162 ILE A C 1
ATOM 1302 O O . ILE A 1 162 ? 2.334 2.130 -8.110 1.00 75.56 162 ILE A O 1
ATOM 1306 N N . THR A 1 163 ? 0.382 3.131 -8.634 1.00 70.38 163 THR A N 1
ATOM 1307 C CA . THR A 1 163 ? 0.503 4.184 -7.628 1.00 70.38 163 THR A CA 1
ATOM 1308 C C . THR A 1 163 ? -0.112 3.647 -6.351 1.00 70.38 163 THR A C 1
ATOM 1310 O O . THR A 1 163 ? -1.298 3.313 -6.330 1.00 70.38 163 THR A O 1
ATOM 1313 N N . GLU A 1 164 ? 0.695 3.536 -5.307 1.00 68.12 164 GLU A N 1
ATOM 1314 C CA . GLU A 1 164 ? 0.201 3.112 -4.009 1.00 68.12 164 GLU A CA 1
ATOM 1315 C C . GLU A 1 164 ? -0.532 4.265 -3.311 1.00 68.12 164 GLU A C 1
ATOM 1317 O O . GLU A 1 164 ? -0.131 5.436 -3.355 1.00 68.12 164 GLU A O 1
ATOM 1322 N N . TYR A 1 165 ? -1.639 3.913 -2.663 1.00 70.50 165 TYR A N 1
ATOM 1323 C CA . TYR A 1 165 ? -2.418 4.814 -1.830 1.00 70.50 165 TYR A CA 1
ATOM 1324 C C . TYR A 1 165 ? -2.447 4.265 -0.412 1.00 70.50 165 TYR A C 1
ATOM 1326 O O . TYR A 1 165 ? -2.775 3.099 -0.199 1.00 70.50 165 TYR A O 1
ATOM 1334 N N . THR A 1 166 ? -2.162 5.122 0.559 1.00 74.69 166 THR A N 1
ATOM 1335 C CA . THR A 1 166 ? -2.247 4.783 1.979 1.00 74.69 166 THR A CA 1
ATOM 1336 C C . THR A 1 166 ? -3.404 5.563 2.596 1.00 74.69 166 THR A C 1
ATOM 1338 O O . THR A 1 166 ? -3.515 6.775 2.369 1.00 74.69 166 THR A O 1
ATOM 1341 N N . PRO A 1 167 ? -4.305 4.914 3.351 1.00 80.19 167 PRO A N 1
ATOM 1342 C CA . PRO A 1 167 ? -5.356 5.633 4.046 1.00 80.19 167 PRO A CA 1
ATOM 1343 C C . PRO A 1 167 ? -4.755 6.397 5.233 1.00 80.19 167 PRO A C 1
ATOM 1345 O O . PRO A 1 167 ? -4.153 5.825 6.136 1.00 80.19 167 PRO A O 1
ATOM 1348 N N . GLU A 1 168 ? -4.938 7.711 5.242 1.00 85.88 168 GLU A N 1
ATOM 1349 C CA . GLU A 1 168 ? -4.623 8.556 6.387 1.00 85.88 168 GLU A CA 1
ATOM 1350 C C . GLU A 1 168 ? -5.867 8.695 7.262 1.00 85.88 168 GLU A C 1
ATOM 1352 O O . GLU A 1 168 ? -6.903 9.191 6.805 1.00 85.88 168 GLU A O 1
ATOM 1357 N N . LEU A 1 169 ? -5.752 8.277 8.522 1.00 90.06 169 LEU A N 1
ATOM 1358 C CA . LEU A 1 169 ? -6.801 8.428 9.521 1.00 90.06 169 LEU A CA 1
ATOM 1359 C C . LEU A 1 169 ? -6.947 9.901 9.923 1.00 90.06 169 LEU A C 1
ATOM 1361 O O . LEU A 1 169 ? -5.985 10.535 10.347 1.00 90.06 169 LEU A O 1
ATOM 1365 N N . LEU A 1 170 ? -8.165 10.434 9.836 1.00 93.31 170 LEU A N 1
ATOM 1366 C CA . LEU A 1 170 ? -8.463 11.837 10.136 1.00 93.31 170 LEU A CA 1
ATOM 1367 C C . LEU A 1 170 ? -9.154 12.030 11.487 1.00 93.31 170 LEU A C 1
ATOM 1369 O O . LEU A 1 170 ? -9.081 13.117 12.049 1.00 93.31 170 LEU A O 1
ATOM 1373 N N . ASN A 1 171 ? -9.807 10.998 12.026 1.00 94.75 171 ASN A N 1
ATOM 1374 C CA . ASN A 1 171 ? -10.550 11.083 13.285 1.00 94.75 171 ASN A CA 1
ATOM 1375 C C . ASN A 1 171 ? -9.906 10.295 14.435 1.00 94.75 171 ASN A C 1
ATOM 1377 O O . ASN A 1 171 ? -10.586 9.676 15.251 1.00 94.75 171 ASN A O 1
ATOM 1381 N N . ARG A 1 172 ? -8.572 10.319 14.512 1.00 93.94 172 ARG A N 1
ATOM 1382 C CA . ARG A 1 172 ? -7.812 9.572 15.523 1.00 93.94 172 ARG A CA 1
ATOM 1383 C C . ARG A 1 172 ? -8.223 9.911 16.958 1.00 93.94 172 ARG A C 1
ATOM 1385 O O . ARG A 1 172 ? -8.384 9.000 17.764 1.00 93.94 172 ARG A O 1
ATOM 1392 N N . ASP A 1 173 ? -8.409 11.189 17.273 1.00 93.25 173 ASP A N 1
ATOM 1393 C CA . ASP A 1 173 ? -8.758 11.608 18.635 1.00 93.25 173 ASP A CA 1
ATOM 1394 C C . ASP A 1 173 ? -10.176 11.180 19.031 1.00 93.25 173 ASP A C 1
ATOM 1396 O O . ASP A 1 173 ? -10.392 10.773 20.167 1.00 93.25 173 ASP A O 1
ATOM 1400 N N . GLU A 1 174 ? -11.123 11.151 18.090 1.00 93.94 174 GLU A N 1
ATOM 1401 C CA . GLU A 1 174 ? -12.463 10.602 18.338 1.00 93.94 174 GLU A CA 1
ATOM 1402 C C . GLU A 1 174 ? -12.404 9.108 18.669 1.00 93.94 174 GLU A C 1
ATOM 1404 O O . GLU A 1 174 ? -13.095 8.643 19.572 1.00 93.94 174 GLU A O 1
ATOM 1409 N N . LEU A 1 175 ? -11.552 8.350 17.969 1.00 93.88 175 LEU A N 1
ATOM 1410 C CA . LEU A 1 175 ? -11.353 6.934 18.268 1.00 93.88 175 LEU A CA 1
ATOM 1411 C C . LEU A 1 175 ? -10.699 6.721 19.638 1.00 93.88 175 LEU A C 1
ATOM 1413 O O . LEU A 1 175 ? -11.011 5.734 20.302 1.00 93.88 175 LEU A O 1
ATOM 1417 N N . ARG A 1 176 ? -9.826 7.636 20.087 1.00 93.06 176 ARG A N 1
ATOM 1418 C CA . ARG A 1 176 ? -9.209 7.555 21.423 1.00 93.06 176 ARG A CA 1
ATOM 1419 C C . ARG A 1 176 ? -10.234 7.660 22.546 1.00 93.06 176 ARG A C 1
ATOM 1421 O O . ARG A 1 176 ? -10.092 6.955 23.537 1.00 93.06 176 ARG A O 1
ATOM 1428 N N . LEU A 1 177 ? -11.293 8.451 22.367 1.00 92.62 177 LEU A N 1
ATOM 1429 C CA . LEU A 1 177 ? -12.385 8.562 23.346 1.00 92.62 177 LEU A CA 1
ATOM 1430 C C . LEU A 1 177 ? -13.135 7.234 23.564 1.00 92.62 177 LEU A C 1
ATOM 1432 O O . LEU A 1 177 ? -13.840 7.085 24.552 1.00 92.62 177 LEU A O 1
ATOM 1436 N N . LEU A 1 178 ? -12.992 6.260 22.658 1.00 90.75 178 LEU A N 1
ATOM 1437 C CA . LEU A 1 178 ? -13.597 4.927 22.782 1.00 90.75 178 LEU A CA 1
ATOM 1438 C C . LEU A 1 178 ? -12.740 3.937 23.600 1.00 90.75 178 LEU A C 1
ATOM 1440 O O . LEU A 1 178 ? -13.130 2.773 23.760 1.00 90.75 178 LEU A O 1
ATOM 1444 N N . LEU A 1 179 ? -11.547 4.360 24.038 1.00 88.94 179 LEU A N 1
ATOM 1445 C CA . LEU A 1 179 ? -10.594 3.561 24.822 1.00 88.94 179 LEU A CA 1
ATOM 1446 C C . LEU A 1 179 ? -10.764 3.730 26.343 1.00 88.94 179 LEU A C 1
ATOM 1448 O O . LEU A 1 179 ? -10.199 2.926 27.104 1.00 88.94 179 LEU A O 1
ATOM 1452 N N . GLU A 1 180 ? -11.496 4.774 26.741 1.00 72.75 180 GLU A N 1
ATOM 1453 C CA . GLU A 1 180 ? -11.926 5.102 28.109 1.00 72.75 180 GLU A CA 1
ATOM 1454 C C . GLU A 1 180 ? -13.128 4.244 28.531 1.00 72.75 180 GLU A C 1
ATOM 1456 O O . GLU A 1 180 ? -13.101 3.752 29.684 1.00 72.75 180 GLU A O 1
#

Foldseek 3Di:
DDDDDDDPPDAQPDKDKFKWAWAAWDFDQDPPVRDTWTKIWTAGPVRKIAIDTNPPPLRVRHRHIDIFIWGWHQPVAKAWDDWQVPPPDDQDDDPDGIPDRWDKDKFWWAFDDKAADPVQRQKTKTFIAGPVRDTDIHIYSHPVVVVCNVVSNPGIGITTITRDIHIDTDCSVVSVVVSD

Radius of gyration: 18.98 Å; chains: 1; bounding box: 40×41×57 Å

Organism: NCBI:txid1317122